Protein AF-A0A2M7MX00-F1 (afdb_monomer_lite)

Secondary structure (DSSP, 8-state):
-EEEEETTTTEEEEE-S-S---EEEEETTTEEEEE-SSSEEEEEESSTTTTT--S---TT--S-TT----TTHHHHHHHHTTSSS--

Foldseek 3Di:
DDWDADPVFRKIKDAPDDDDQPDWDDPPPFWIWGDDPPGTGMIIGGNCVVVVVPPDDPPPPPDPPVPPPDPVVVVVVVVVVVPPPDD

pLDDT: mean 75.55, std 19.39, range [37.72, 94.75]

Sequence (87 aa):
MKISYHETDDILRIELKMGKIVRDVSMNWNVTIGYTDSWVGEITILDARQAGLFPMVLEGCCIPCDYVPSRKATRDYLNQGEADADN

Radius of gyration: 20.09 Å; chains: 1; bounding box: 47×21×58 Å

Structure (mmCIF, N/CA/C/O backbone):
data_AF-A0A2M7MX00-F1
#
_entry.id   AF-A0A2M7MX00-F1
#
loop_
_atom_site.group_PDB
_atom_site.id
_atom_site.type_symbol
_atom_site.label_atom_id
_atom_site.label_alt_id
_atom_site.label_comp_id
_atom_site.label_asym_id
_atom_site.label_entity_id
_atom_site.label_seq_id
_atom_site.pdbx_PDB_ins_code
_atom_site.Cartn_x
_atom_site.Cartn_y
_atom_site.Cartn_z
_atom_site.occupancy
_atom_site.B_iso_or_equiv
_atom_site.auth_seq_id
_atom_site.auth_comp_id
_atom_site.auth_asym_id
_atom_site.auth_atom_id
_atom_site.pdbx_PDB_model_num
ATOM 1 N N . MET A 1 1 ? 12.517 -4.526 1.398 1.00 85.56 1 MET A N 1
ATOM 2 C CA . MET A 1 1 ? 11.098 -4.561 1.784 1.00 85.56 1 MET A CA 1
ATOM 3 C C . MET A 1 1 ? 10.930 -3.779 3.073 1.00 85.56 1 MET A C 1
ATOM 5 O O . MET A 1 1 ? 11.638 -4.070 4.031 1.00 85.56 1 MET A O 1
ATOM 9 N N . LYS A 1 2 ? 10.065 -2.767 3.074 1.00 90.00 2 LYS A N 1
ATOM 10 C CA . LYS A 1 2 ? 9.751 -1.920 4.226 1.00 90.00 2 LYS A CA 1
ATOM 11 C C . LYS A 1 2 ? 8.237 -1.783 4.314 1.00 90.00 2 LYS A C 1
ATOM 13 O O . LYS A 1 2 ? 7.590 -1.515 3.310 1.00 90.00 2 LYS A O 1
ATOM 18 N N . ILE A 1 3 ? 7.687 -1.983 5.503 1.00 91.56 3 ILE A N 1
ATOM 19 C CA . ILE A 1 3 ? 6.263 -1.800 5.774 1.00 91.56 3 ILE A CA 1
ATOM 20 C C . ILE A 1 3 ? 6.154 -0.645 6.761 1.00 91.56 3 ILE A C 1
ATOM 22 O O . ILE A 1 3 ? 6.816 -0.654 7.799 1.00 91.56 3 ILE A O 1
ATOM 26 N N . SER A 1 4 ? 5.367 0.364 6.415 1.00 91.75 4 SER A N 1
ATOM 27 C CA . SER A 1 4 ? 5.086 1.516 7.266 1.00 91.75 4 SER A CA 1
ATOM 28 C C . SER A 1 4 ? 3.587 1.715 7.354 1.00 91.75 4 SER A C 1
ATOM 30 O O . SER A 1 4 ? 2.905 1.754 6.332 1.00 91.75 4 SER A O 1
ATOM 32 N N . TYR A 1 5 ? 3.093 1.855 8.576 1.00 92.69 5 TYR A N 1
ATOM 33 C CA . TYR A 1 5 ? 1.695 2.126 8.854 1.00 92.69 5 TYR A CA 1
ATOM 34 C C . TYR A 1 5 ? 1.571 3.501 9.507 1.00 92.69 5 TYR A C 1
ATOM 36 O O . TYR A 1 5 ? 2.299 3.810 10.451 1.00 92.69 5 TYR A O 1
ATOM 44 N N . HIS A 1 6 ? 0.678 4.324 8.969 1.00 91.69 6 HIS A N 1
ATOM 45 C CA . HIS A 1 6 ? 0.361 5.651 9.473 1.00 91.69 6 HIS A CA 1
ATOM 46 C C . HIS A 1 6 ? -0.989 5.585 10.184 1.00 91.69 6 HIS A C 1
ATOM 48 O O . HIS A 1 6 ? -2.033 5.588 9.539 1.00 91.69 6 HIS A O 1
ATOM 54 N N . GLU A 1 7 ? -0.961 5.506 11.517 1.00 88.25 7 GLU A N 1
ATOM 55 C CA . GLU A 1 7 ? -2.162 5.254 12.327 1.00 88.25 7 GLU A CA 1
ATOM 56 C C . GLU A 1 7 ? -3.213 6.363 12.219 1.00 88.25 7 GLU A C 1
ATOM 58 O O . GLU A 1 7 ? -4.404 6.070 12.233 1.00 88.25 7 GLU A O 1
ATOM 63 N N . THR A 1 8 ? -2.776 7.621 12.099 1.00 90.69 8 THR A N 1
ATOM 64 C CA . THR A 1 8 ? -3.658 8.796 12.016 1.00 90.69 8 THR A CA 1
ATOM 65 C C . THR A 1 8 ? -4.595 8.733 10.816 1.00 90.69 8 THR A C 1
ATOM 67 O O . THR A 1 8 ? -5.754 9.118 10.926 1.00 90.69 8 THR A O 1
ATOM 70 N N . ASP A 1 9 ? -4.087 8.231 9.691 1.00 91.38 9 ASP A N 1
ATOM 71 C CA . ASP A 1 9 ? -4.785 8.240 8.407 1.00 91.38 9 ASP A CA 1
ATOM 72 C C . ASP A 1 9 ? -5.276 6.836 7.996 1.00 91.38 9 ASP A C 1
ATOM 74 O O . ASP A 1 9 ? -5.863 6.682 6.931 1.00 91.38 9 ASP A O 1
ATOM 78 N N . ASP A 1 10 ? -5.011 5.806 8.811 1.00 90.94 10 ASP A N 1
ATOM 79 C CA . ASP A 1 10 ? -5.243 4.385 8.494 1.00 90.94 10 ASP A CA 1
ATOM 80 C C . ASP A 1 10 ? -4.629 3.963 7.139 1.00 90.94 10 ASP A C 1
ATOM 82 O O . ASP A 1 10 ? -5.221 3.234 6.338 1.00 90.94 10 ASP A O 1
ATOM 86 N N . ILE A 1 11 ? -3.410 4.445 6.865 1.00 93.94 11 ILE A N 1
ATOM 87 C CA . ILE A 1 11 ? -2.697 4.167 5.612 1.00 93.94 11 ILE A CA 1
ATOM 88 C C . ILE A 1 11 ? -1.585 3.155 5.858 1.00 93.94 11 ILE A C 1
ATOM 90 O O . ILE A 1 11 ? -0.632 3.407 6.602 1.00 93.94 11 ILE A O 1
ATOM 94 N N . LEU A 1 12 ? -1.662 2.025 5.162 1.00 93.62 12 LEU A N 1
ATOM 95 C CA . LEU A 1 12 ? -0.613 1.018 5.117 1.00 93.62 12 LEU A CA 1
ATOM 96 C C . LEU A 1 12 ? 0.164 1.140 3.810 1.00 93.62 12 LEU A C 1
ATOM 98 O O . LEU A 1 12 ? -0.388 1.002 2.720 1.00 93.62 12 LEU A O 1
ATOM 102 N N . ARG A 1 13 ? 1.473 1.338 3.923 1.00 93.62 13 ARG A N 1
ATOM 103 C CA . ARG A 1 13 ? 2.382 1.413 2.783 1.00 93.62 13 ARG A CA 1
ATOM 104 C C . ARG A 1 13 ? 3.407 0.290 2.852 1.00 93.62 13 ARG A C 1
ATOM 106 O O . ARG A 1 13 ? 4.127 0.136 3.840 1.00 93.62 13 ARG A O 1
ATOM 113 N N . ILE A 1 14 ? 3.458 -0.506 1.792 1.00 93.00 14 ILE A N 1
ATOM 114 C CA . ILE A 1 14 ? 4.332 -1.666 1.641 1.00 93.00 14 ILE A CA 1
ATOM 115 C C . ILE A 1 14 ? 5.275 -1.378 0.477 1.00 93.00 14 ILE A C 1
ATOM 117 O O . ILE A 1 14 ? 4.901 -1.481 -0.687 1.00 93.00 14 ILE A O 1
ATOM 121 N N . GLU A 1 15 ? 6.518 -1.035 0.782 1.00 92.25 15 GLU A N 1
ATOM 122 C CA . GLU A 1 15 ? 7.580 -0.856 -0.205 1.00 92.25 15 GLU A CA 1
ATOM 123 C C . GLU A 1 15 ? 8.304 -2.196 -0.400 1.00 92.25 15 GLU A C 1
ATOM 125 O O . GLU A 1 15 ? 9.059 -2.654 0.465 1.00 92.25 15 GLU A O 1
ATOM 130 N N . LEU A 1 16 ? 8.093 -2.857 -1.537 1.00 89.44 16 LEU A N 1
ATOM 131 C CA . LEU A 1 16 ? 8.720 -4.145 -1.842 1.00 89.44 16 LEU A CA 1
ATOM 132 C C . LEU A 1 16 ? 10.143 -3.944 -2.373 1.00 89.44 16 LEU A C 1
ATOM 134 O O . LEU A 1 16 ? 11.095 -4.518 -1.825 1.00 89.44 16 LEU A O 1
ATOM 138 N N . LYS A 1 17 ? 10.295 -3.089 -3.394 1.00 83.75 17 LYS A N 1
ATOM 139 C CA . LYS A 1 17 ? 11.564 -2.823 -4.086 1.00 83.75 17 LYS A CA 1
ATOM 140 C C . LYS A 1 17 ? 11.754 -1.328 -4.327 1.00 83.75 17 LYS A C 1
ATOM 142 O O . LYS A 1 17 ? 10.870 -0.659 -4.846 1.00 83.75 17 LYS A O 1
ATOM 147 N N . MET A 1 18 ? 12.947 -0.823 -4.010 1.00 71.19 18 MET A N 1
ATOM 148 C CA . MET A 1 18 ? 13.309 0.564 -4.294 1.00 71.19 18 MET A CA 1
ATOM 149 C C . MET A 1 18 ? 13.672 0.718 -5.772 1.00 71.19 18 MET A C 1
ATOM 151 O O . MET A 1 18 ? 14.589 0.068 -6.275 1.00 71.19 18 MET A O 1
ATOM 155 N N . GLY A 1 19 ? 12.916 1.557 -6.468 1.00 78.88 19 GLY A N 1
ATOM 156 C CA . GLY A 1 19 ? 13.054 1.831 -7.891 1.00 78.88 19 GLY A CA 1
ATOM 157 C C . GLY A 1 19 ? 12.040 2.884 -8.323 1.00 78.88 19 GLY A C 1
ATOM 158 O O . GLY A 1 19 ? 11.152 3.255 -7.558 1.00 78.88 19 GLY A O 1
ATOM 159 N N . LYS A 1 20 ? 12.174 3.389 -9.549 1.00 85.56 20 LYS A N 1
ATOM 160 C CA . LYS A 1 20 ? 11.207 4.346 -10.087 1.00 85.56 20 LYS A CA 1
ATOM 161 C C . LYS A 1 20 ? 9.892 3.623 -10.385 1.00 85.56 20 LYS A C 1
ATOM 163 O O . LYS A 1 20 ? 9.886 2.655 -11.145 1.00 85.56 20 LYS A O 1
ATOM 168 N N . ILE A 1 21 ? 8.795 4.120 -9.822 1.00 89.75 21 ILE A N 1
ATOM 169 C CA . ILE A 1 21 ? 7.449 3.684 -10.195 1.00 89.75 21 ILE A CA 1
ATOM 170 C C . ILE A 1 21 ? 7.183 4.171 -11.621 1.00 89.75 21 ILE A C 1
ATOM 172 O O . ILE A 1 21 ? 7.281 5.364 -11.915 1.00 89.75 21 ILE A O 1
ATOM 176 N N . VAL A 1 22 ? 6.927 3.229 -12.527 1.00 93.19 22 VAL A N 1
ATOM 177 C CA . VAL A 1 22 ? 6.655 3.513 -13.947 1.00 93.19 22 VAL A CA 1
ATOM 178 C C . VAL A 1 22 ? 5.167 3.462 -14.259 1.00 93.19 22 VAL A C 1
ATOM 180 O O . VAL A 1 22 ? 4.725 4.027 -15.257 1.00 93.19 22 VAL A O 1
ATOM 183 N N . ARG A 1 23 ? 4.396 2.776 -13.415 1.00 91.12 23 ARG A N 1
ATOM 184 C CA . ARG A 1 23 ? 2.956 2.622 -13.557 1.00 91.12 23 ARG A CA 1
ATOM 185 C C . ARG A 1 23 ? 2.329 2.512 -12.184 1.00 91.12 23 ARG A C 1
ATOM 187 O O . ARG A 1 23 ? 2.853 1.811 -11.328 1.00 91.12 23 ARG A O 1
ATOM 194 N N . ASP A 1 24 ? 1.174 3.132 -12.046 1.00 92.19 24 ASP A N 1
ATOM 195 C CA . ASP A 1 24 ? 0.321 3.001 -10.883 1.00 92.19 24 ASP A CA 1
ATOM 196 C C . ASP A 1 24 ? -1.039 2.436 -11.321 1.00 92.19 24 ASP A C 1
ATOM 198 O O . ASP A 1 24 ? -1.551 2.798 -12.387 1.00 92.19 24 ASP A O 1
ATOM 202 N N . VAL A 1 25 ? -1.566 1.476 -10.563 1.00 93.62 25 VAL A N 1
ATOM 203 C CA . VAL A 1 25 ? -2.876 0.866 -10.796 1.00 93.62 25 VAL A CA 1
ATOM 204 C C . VAL A 1 25 ? -3.658 0.860 -9.493 1.00 93.62 25 VAL A C 1
ATOM 206 O O . VAL A 1 25 ? -3.306 0.151 -8.551 1.00 93.62 25 VAL A O 1
ATOM 209 N N . SER A 1 26 ? -4.776 1.579 -9.473 1.00 93.81 26 SER A N 1
ATOM 210 C CA . SER A 1 26 ? -5.744 1.501 -8.383 1.00 93.81 26 SER A CA 1
ATOM 211 C C . SER A 1 26 ? -6.625 0.265 -8.554 1.00 93.81 26 SER A C 1
ATOM 213 O O . SER A 1 26 ? -7.379 0.138 -9.522 1.00 93.81 26 SER A O 1
ATOM 215 N N . MET A 1 27 ? -6.516 -0.668 -7.615 1.00 86.38 27 MET A N 1
ATOM 216 C CA . MET A 1 27 ? -7.466 -1.757 -7.446 1.00 86.38 27 MET A CA 1
ATOM 217 C C . MET A 1 27 ? -8.533 -1.279 -6.460 1.00 86.38 27 MET A C 1
ATOM 219 O O . MET A 1 27 ? -8.288 -1.216 -5.262 1.00 86.38 27 MET A O 1
ATOM 223 N N . ASN A 1 28 ? -9.724 -0.949 -6.967 1.00 88.56 28 ASN A N 1
ATOM 224 C CA . ASN A 1 28 ? -10.786 -0.293 -6.193 1.00 88.56 28 ASN A CA 1
ATOM 225 C C . ASN A 1 28 ? -10.391 1.129 -5.726 1.00 88.56 28 ASN A C 1
ATOM 227 O O . ASN A 1 28 ? -9.450 1.723 -6.249 1.00 88.56 28 ASN A O 1
ATOM 231 N N . TRP A 1 29 ? -11.150 1.707 -4.791 1.00 88.00 29 TRP A N 1
ATOM 232 C CA . TRP A 1 29 ? -10.921 3.062 -4.284 1.00 88.00 29 TRP A CA 1
ATOM 233 C C . TRP A 1 29 ? -9.817 3.147 -3.217 1.00 88.00 29 TRP A C 1
ATOM 235 O O . TRP A 1 29 ? -9.290 4.229 -2.987 1.00 88.00 29 TRP A O 1
ATOM 245 N N . ASN A 1 30 ? -9.472 2.029 -2.570 1.00 90.69 30 ASN A N 1
ATOM 246 C CA . ASN A 1 30 ? -8.635 2.004 -1.370 1.00 90.69 30 ASN A CA 1
ATOM 247 C C . ASN A 1 30 ? -7.328 1.211 -1.505 1.00 90.69 30 ASN A C 1
ATOM 249 O O . ASN A 1 30 ? -6.570 1.151 -0.543 1.00 90.69 30 ASN A O 1
ATOM 253 N N . VAL A 1 31 ? -7.041 0.594 -2.655 1.00 93.81 31 VAL A N 1
ATOM 254 C CA . VAL A 1 31 ? -5.772 -0.115 -2.879 1.00 93.81 31 VAL A CA 1
ATOM 255 C C . VAL A 1 31 ? -5.116 0.397 -4.146 1.00 93.81 31 VAL A C 1
ATOM 257 O O . VAL A 1 31 ? -5.721 0.437 -5.213 1.00 93.81 31 VAL A O 1
ATOM 260 N N . THR A 1 32 ? -3.841 0.732 -4.036 1.00 94.75 32 THR A N 1
ATOM 261 C CA . THR A 1 32 ? -3.042 1.298 -5.114 1.00 94.75 32 THR A CA 1
ATOM 262 C C . THR A 1 32 ? -1.744 0.516 -5.228 1.00 94.75 32 THR A C 1
ATOM 264 O O . THR A 1 32 ? -1.029 0.346 -4.241 1.00 94.75 32 THR A O 1
ATOM 267 N N . ILE A 1 33 ? -1.446 0.002 -6.420 1.00 94.62 33 ILE A N 1
ATOM 268 C CA . ILE A 1 33 ? -0.257 -0.808 -6.690 1.00 94.62 33 ILE A CA 1
ATOM 269 C C . ILE A 1 33 ? 0.648 -0.057 -7.663 1.00 94.62 33 ILE A C 1
ATOM 271 O O . ILE A 1 33 ? 0.332 0.098 -8.845 1.00 94.62 33 ILE A O 1
ATOM 275 N N . GLY A 1 34 ? 1.811 0.348 -7.165 1.00 93.81 34 GLY A N 1
ATOM 276 C CA . GLY A 1 34 ? 2.896 0.912 -7.950 1.00 93.81 34 GLY A CA 1
ATOM 277 C C . GLY A 1 34 ? 3.793 -0.193 -8.500 1.00 93.81 34 GLY A C 1
ATOM 278 O O . GLY A 1 34 ? 4.412 -0.948 -7.748 1.00 93.81 34 GLY A O 1
ATOM 279 N N . TYR A 1 35 ? 3.914 -0.274 -9.819 1.00 93.50 35 TYR A N 1
ATOM 280 C CA . TYR A 1 35 ? 4.813 -1.190 -10.516 1.00 93.50 35 TYR A CA 1
ATOM 281 C C . TYR A 1 35 ? 6.101 -0.473 -10.930 1.00 93.50 35 TYR A C 1
ATOM 283 O O . TYR A 1 35 ? 6.086 0.669 -11.405 1.00 93.50 35 TYR A O 1
ATOM 291 N N . THR A 1 36 ? 7.228 -1.167 -10.791 1.00 91.56 36 THR A N 1
ATOM 292 C CA . THR A 1 36 ? 8.480 -0.818 -11.468 1.00 91.56 36 THR A CA 1
ATOM 293 C C . THR A 1 36 ? 8.499 -1.447 -12.865 1.00 91.56 36 THR A C 1
ATOM 295 O O . THR A 1 36 ? 7.534 -2.073 -13.294 1.00 91.56 36 THR A O 1
ATOM 298 N N . ASP A 1 37 ? 9.603 -1.286 -13.591 1.00 89.25 37 ASP A N 1
ATOM 299 C CA . ASP A 1 37 ? 9.805 -1.841 -14.938 1.00 89.25 37 ASP A CA 1
ATOM 300 C C . ASP A 1 37 ? 9.432 -3.331 -15.099 1.00 89.25 37 ASP A C 1
ATOM 302 O O . ASP A 1 37 ? 8.898 -3.721 -16.134 1.00 89.25 37 ASP A O 1
ATOM 306 N N . SER A 1 38 ? 9.696 -4.145 -14.076 1.00 86.50 38 SER A N 1
ATOM 307 C CA . SER A 1 38 ? 9.642 -5.607 -14.150 1.00 86.50 38 SER A CA 1
ATOM 308 C C . SER A 1 38 ? 8.913 -6.263 -12.972 1.00 86.50 38 SER A C 1
ATOM 310 O O . SER A 1 38 ? 8.644 -7.459 -13.022 1.00 86.50 38 SER A O 1
ATOM 312 N N . TRP A 1 39 ? 8.632 -5.527 -11.890 1.00 87.69 39 TRP A N 1
ATOM 313 C CA . TRP A 1 39 ? 8.129 -6.076 -10.621 1.00 87.69 39 TRP A CA 1
ATOM 314 C C . TRP A 1 39 ? 7.207 -5.081 -9.906 1.00 87.69 39 TRP A C 1
ATOM 316 O O . TRP A 1 39 ? 7.108 -3.921 -10.296 1.00 87.69 39 TRP A O 1
ATOM 326 N N . VAL A 1 40 ? 6.542 -5.516 -8.833 1.00 90.75 40 VAL A N 1
ATOM 327 C CA . VAL A 1 40 ? 5.790 -4.609 -7.953 1.00 90.75 40 VAL A CA 1
ATOM 328 C C . VAL A 1 40 ? 6.778 -3.795 -7.114 1.00 90.75 40 VAL A C 1
ATOM 330 O O . VAL A 1 40 ? 7.657 -4.358 -6.457 1.00 90.75 40 VAL A O 1
ATOM 333 N N . GLY A 1 41 ? 6.650 -2.472 -7.162 1.00 93.25 41 GLY A N 1
ATOM 334 C CA . GLY A 1 41 ? 7.479 -1.535 -6.409 1.00 93.25 41 GLY A CA 1
ATOM 335 C C . GLY A 1 41 ? 6.911 -1.265 -5.027 1.00 93.25 41 GLY A C 1
ATOM 336 O O . GLY A 1 41 ? 7.565 -1.554 -4.022 1.00 93.25 41 GLY A O 1
ATOM 337 N N . GLU A 1 42 ? 5.680 -0.760 -4.982 1.00 93.69 42 GLU A N 1
ATOM 338 C CA . GLU A 1 42 ? 4.986 -0.432 -3.740 1.00 93.69 42 GLU A CA 1
ATOM 339 C C . GLU A 1 42 ? 3.492 -0.753 -3.803 1.00 93.69 42 GLU A C 1
ATOM 341 O O . GLU A 1 42 ? 2.895 -0.831 -4.876 1.00 93.69 42 GLU A O 1
ATOM 346 N N . ILE A 1 43 ? 2.896 -0.954 -2.633 1.00 94.00 43 ILE A N 1
ATOM 347 C CA . ILE A 1 43 ? 1.457 -1.110 -2.451 1.00 94.00 43 ILE A CA 1
ATOM 348 C C . ILE A 1 43 ? 1.039 -0.125 -1.365 1.00 94.00 43 ILE A C 1
ATOM 350 O O . ILE A 1 43 ? 1.595 -0.140 -0.265 1.00 94.00 43 ILE A O 1
ATOM 354 N N . THR A 1 44 ? 0.055 0.706 -1.671 1.00 94.50 44 THR A N 1
ATOM 355 C CA . THR A 1 44 ? -0.549 1.658 -0.742 1.00 94.50 44 THR A CA 1
ATOM 356 C C . THR A 1 44 ? -1.995 1.251 -0.520 1.00 94.50 44 THR A C 1
ATOM 358 O O . THR A 1 44 ? -2.753 1.096 -1.475 1.00 94.50 44 THR A O 1
ATOM 361 N N . ILE A 1 45 ? -2.369 1.055 0.737 1.00 94.44 45 ILE A N 1
ATOM 362 C CA . ILE A 1 45 ? -3.715 0.682 1.157 1.00 94.44 45 ILE A CA 1
ATOM 363 C C . ILE A 1 45 ? -4.233 1.791 2.062 1.00 94.44 45 ILE A C 1
ATOM 365 O O . ILE A 1 45 ? -3.596 2.119 3.062 1.00 94.44 45 ILE A O 1
ATOM 369 N N . LEU A 1 46 ? -5.371 2.360 1.690 1.00 93.62 46 LEU A N 1
ATOM 370 C CA . LEU A 1 46 ? -6.145 3.294 2.497 1.00 93.62 46 LEU A CA 1
ATOM 371 C C . LEU A 1 46 ? -7.167 2.512 3.325 1.00 93.62 46 LEU A C 1
ATOM 373 O O . LEU A 1 46 ? -7.640 1.456 2.888 1.00 93.62 46 LEU A O 1
ATOM 377 N N . ASP A 1 47 ? -7.506 3.034 4.500 1.00 91.75 47 ASP A N 1
ATOM 378 C CA . ASP A 1 47 ? -8.438 2.405 5.439 1.00 91.75 47 ASP A CA 1
ATOM 379 C C . ASP A 1 47 ? -8.056 0.943 5.735 1.00 91.75 47 ASP A C 1
ATOM 381 O O . ASP A 1 47 ? -8.898 0.042 5.759 1.00 91.75 47 ASP A O 1
ATOM 385 N N . ALA A 1 48 ? -6.754 0.673 5.888 1.00 89.25 48 ALA A N 1
ATOM 386 C CA . ALA A 1 48 ? -6.213 -0.683 5.937 1.00 89.25 48 ALA A CA 1
ATOM 387 C C . ALA A 1 48 ? -6.769 -1.492 7.119 1.00 89.25 48 ALA A C 1
ATOM 389 O O . ALA A 1 48 ? -7.090 -2.677 6.967 1.00 89.25 48 ALA A O 1
ATOM 390 N N . ARG A 1 49 ? -6.915 -0.867 8.289 1.00 86.69 49 ARG A N 1
ATOM 391 C CA . ARG A 1 49 ? -7.501 -1.480 9.481 1.00 86.69 49 ARG A CA 1
ATOM 392 C C . ARG A 1 49 ? -9.012 -1.592 9.348 1.00 86.69 49 ARG A C 1
ATOM 394 O O . ARG A 1 49 ? -9.548 -2.667 9.619 1.00 86.69 49 ARG A O 1
ATOM 401 N N . GLN A 1 50 ? -9.696 -0.528 8.923 1.00 87.12 50 GLN A N 1
ATOM 402 C CA . GLN A 1 50 ? -11.156 -0.540 8.765 1.00 87.12 50 GLN A CA 1
ATOM 403 C C . GLN A 1 50 ? -11.618 -1.577 7.726 1.00 87.12 50 GLN A C 1
ATOM 405 O O . GLN A 1 50 ? -12.617 -2.263 7.942 1.00 87.12 50 GLN A O 1
ATOM 410 N N . ALA A 1 51 ? -10.877 -1.728 6.629 1.00 85.00 51 ALA A N 1
ATOM 411 C CA . ALA A 1 51 ? -11.148 -2.703 5.578 1.00 85.00 51 ALA A CA 1
ATOM 412 C C . ALA A 1 51 ? -10.701 -4.133 5.939 1.00 85.00 51 ALA A C 1
ATOM 414 O O . ALA A 1 51 ? -10.939 -5.055 5.159 1.00 85.00 51 ALA A O 1
ATOM 415 N N . GLY A 1 52 ? -10.039 -4.335 7.086 1.00 85.00 52 GLY A N 1
ATOM 416 C CA . GLY A 1 52 ? -9.516 -5.642 7.497 1.00 85.00 52 GLY A CA 1
ATOM 417 C C . GLY A 1 52 ? -8.352 -6.147 6.636 1.00 85.00 52 GLY A C 1
ATOM 418 O O . GLY A 1 52 ? -8.080 -7.343 6.608 1.00 85.00 52 GLY A O 1
ATOM 419 N N . LEU A 1 53 ? -7.667 -5.248 5.924 1.00 85.00 53 LEU A N 1
ATOM 420 C CA . LEU A 1 53 ? -6.50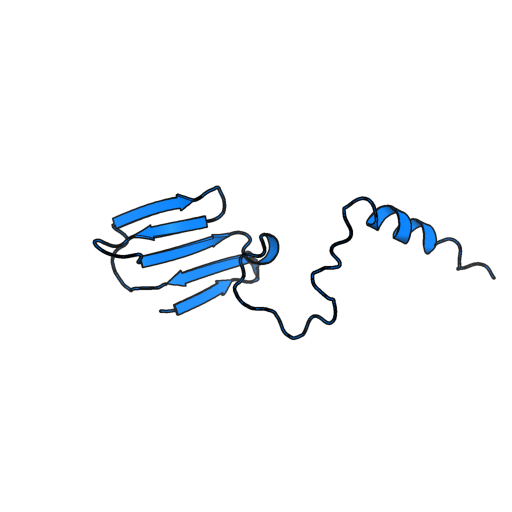5 -5.538 5.074 1.00 85.00 53 LEU A CA 1
ATOM 421 C C . LEU A 1 53 ? -5.171 -5.377 5.820 1.00 85.00 53 LEU A C 1
ATOM 423 O O . LEU A 1 53 ? -4.100 -5.517 5.229 1.00 85.00 53 LEU A O 1
ATOM 427 N N . PHE A 1 54 ? -5.222 -5.073 7.115 1.00 84.94 54 PHE A N 1
ATOM 428 C CA . PHE A 1 54 ? -4.047 -4.943 7.958 1.00 84.94 54 PHE A CA 1
ATOM 429 C C . PHE A 1 54 ? -3.461 -6.333 8.281 1.00 84.94 54 PHE A C 1
ATOM 431 O O . PHE A 1 54 ? -4.132 -7.145 8.916 1.00 84.94 54 PHE A O 1
ATOM 438 N N . PRO A 1 55 ? -2.212 -6.637 7.876 1.00 75.25 55 PRO A N 1
ATOM 439 C CA . PRO A 1 55 ? -1.659 -7.994 7.918 1.00 75.25 55 PRO A CA 1
ATOM 440 C C . PRO A 1 55 ? -1.193 -8.443 9.314 1.00 75.25 55 PRO A C 1
ATOM 442 O O . PRO A 1 55 ? -0.523 -9.467 9.432 1.00 75.25 55 PRO A O 1
ATOM 445 N N . MET A 1 56 ? -1.502 -7.685 10.369 1.00 75.25 56 MET A N 1
ATOM 446 C CA . MET A 1 56 ? -1.138 -8.019 11.744 1.00 75.25 56 MET A CA 1
ATOM 447 C C . MET A 1 56 ? -2.389 -8.113 12.608 1.00 75.25 56 MET A C 1
ATOM 449 O O . MET A 1 56 ? -3.222 -7.208 12.628 1.00 75.25 56 MET A O 1
ATOM 453 N N . VAL A 1 57 ? -2.482 -9.194 13.375 1.00 64.88 57 VAL A N 1
ATOM 454 C CA . VAL A 1 57 ? -3.407 -9.272 14.501 1.00 64.88 57 VAL A CA 1
ATOM 455 C C . VAL A 1 57 ? -2.752 -8.520 15.653 1.00 64.88 57 VAL A C 1
ATOM 457 O O . VAL A 1 57 ? -1.640 -8.851 16.060 1.00 64.88 57 VAL A O 1
ATOM 460 N N . LEU A 1 58 ? -3.413 -7.483 16.166 1.00 60.72 58 LEU A N 1
ATOM 461 C CA . LEU A 1 58 ? -2.983 -6.835 17.401 1.00 60.72 58 LEU A CA 1
ATOM 462 C C . LEU A 1 58 ? -3.287 -7.795 18.559 1.00 60.72 58 LEU A C 1
ATOM 464 O O . LEU A 1 58 ? -4.397 -7.786 19.097 1.00 60.72 58 LEU A O 1
ATOM 468 N N . GLU A 1 59 ? -2.321 -8.646 18.919 1.00 48.72 59 GLU A N 1
ATOM 469 C CA . GLU A 1 59 ? -2.378 -9.437 20.152 1.00 48.72 59 GLU A CA 1
ATOM 470 C C . GLU A 1 59 ? -2.372 -8.468 21.341 1.00 48.72 59 GLU A C 1
ATOM 472 O O . GLU A 1 59 ? -1.339 -7.952 21.761 1.00 48.72 59 GLU A O 1
ATOM 477 N N . GLY A 1 60 ? -3.572 -8.123 21.806 1.00 52.09 60 GLY A N 1
ATOM 478 C CA . GLY A 1 60 ? -3.787 -7.076 22.803 1.00 52.09 60 GLY A CA 1
ATOM 479 C C . GLY A 1 60 ? -5.190 -6.469 22.801 1.00 52.09 60 GLY A C 1
ATOM 480 O O . GLY A 1 60 ? -5.564 -5.833 23.783 1.00 52.09 60 GLY A O 1
ATOM 481 N N . CYS A 1 61 ? -6.011 -6.689 21.765 1.00 42.28 61 CYS A N 1
ATOM 482 C CA . CYS A 1 61 ? -7.453 -6.479 21.904 1.00 42.28 61 CYS A CA 1
ATOM 483 C C . CYS A 1 61 ? -8.103 -7.776 22.395 1.00 42.28 61 CYS A C 1
ATOM 485 O O . CYS A 1 61 ? -8.256 -8.735 21.644 1.00 42.28 61 CYS A O 1
ATOM 487 N N . CYS A 1 62 ? -8.489 -7.805 23.668 1.00 37.72 62 CYS A N 1
ATOM 488 C CA . CYS A 1 62 ? -9.212 -8.905 24.309 1.00 37.72 62 CYS A CA 1
ATOM 489 C C . CYS A 1 62 ? -10.678 -8.996 23.841 1.00 37.72 62 CYS A C 1
ATOM 491 O O . CYS A 1 62 ? -11.570 -9.218 24.659 1.00 37.72 62 CYS A O 1
ATOM 493 N N . ILE A 1 63 ? -10.956 -8.778 22.557 1.00 52.03 63 ILE A N 1
ATOM 494 C CA . ILE A 1 63 ? -12.284 -8.980 21.985 1.00 52.03 63 ILE A CA 1
ATOM 495 C C . ILE A 1 63 ? -12.097 -9.800 20.708 1.00 52.03 63 ILE A C 1
ATOM 497 O O . ILE A 1 63 ? -11.376 -9.354 19.814 1.00 52.03 63 ILE A O 1
ATOM 501 N N . PRO A 1 64 ? -12.694 -11.002 20.605 1.00 51.47 64 PRO A N 1
ATOM 502 C CA . PRO A 1 64 ? -12.644 -11.770 19.372 1.00 51.47 64 PRO A CA 1
ATOM 503 C C . PRO A 1 64 ? -13.251 -10.933 18.242 1.00 51.47 64 PRO A C 1
ATOM 505 O O . PRO A 1 64 ? -14.364 -10.420 18.372 1.00 51.47 64 PRO A O 1
ATOM 508 N N . CYS A 1 65 ? -12.522 -10.806 17.132 1.00 50.09 65 CYS A N 1
ATOM 509 C CA . CYS A 1 65 ? -12.929 -10.052 15.940 1.00 50.09 65 CYS A CA 1
ATOM 510 C C . CYS A 1 65 ? -14.212 -10.577 15.260 1.00 50.09 65 CYS A C 1
ATOM 512 O O . CYS A 1 65 ? -14.659 -9.993 14.279 1.00 50.09 65 CYS A O 1
ATOM 514 N N . ASP A 1 66 ? -14.850 -11.610 15.811 1.00 49.69 66 ASP A N 1
ATOM 515 C CA . ASP A 1 66 ? -16.184 -12.069 15.419 1.00 49.69 66 ASP A CA 1
ATOM 516 C C . ASP A 1 66 ? -17.312 -11.243 16.078 1.00 49.69 66 ASP A C 1
ATOM 518 O O . ASP A 1 66 ? -18.477 -11.355 15.695 1.00 49.69 66 ASP A O 1
ATOM 522 N N . TYR A 1 67 ? -16.992 -10.379 17.051 1.00 51.41 67 TYR A N 1
ATOM 523 C CA . TYR A 1 67 ? -17.948 -9.500 17.734 1.00 51.41 67 TYR A CA 1
ATOM 524 C C . TYR A 1 67 ? -17.981 -8.098 17.107 1.00 51.41 67 TYR A C 1
ATOM 526 O O . TYR A 1 67 ? -17.743 -7.087 17.768 1.00 51.41 67 TYR A O 1
ATOM 534 N N . VAL A 1 68 ? -18.294 -8.017 15.812 1.00 52.91 68 VAL A N 1
ATOM 535 C CA . VAL A 1 68 ? -18.816 -6.775 15.225 1.00 52.91 68 VAL A CA 1
ATOM 536 C C . VAL A 1 68 ? -20.338 -6.881 15.272 1.00 52.91 68 VAL A C 1
ATOM 538 O O . VAL A 1 68 ? -20.928 -7.498 14.380 1.00 52.91 68 VAL A O 1
ATOM 541 N N . PRO A 1 69 ? -21.018 -6.339 16.304 1.00 46.59 69 PRO A N 1
ATOM 542 C CA . PRO A 1 69 ? -22.468 -6.317 16.303 1.00 46.59 69 PRO A CA 1
ATOM 543 C C . PRO A 1 69 ? -22.920 -5.568 15.051 1.00 46.59 69 PRO A C 1
ATOM 545 O O . PRO A 1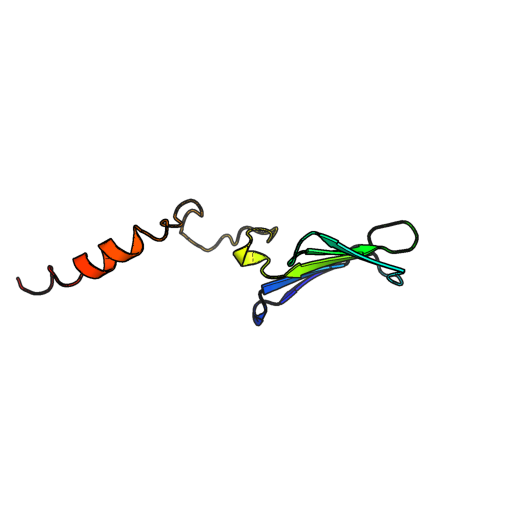 69 ? -22.616 -4.388 14.861 1.00 46.59 69 PRO A O 1
ATOM 548 N N . SER A 1 70 ? -23.632 -6.273 14.168 1.00 46.97 70 SER A N 1
ATOM 549 C CA . SER A 1 70 ? -24.323 -5.649 13.041 1.00 46.97 70 SER A CA 1
ATOM 550 C C . SER A 1 70 ? -25.087 -4.424 13.556 1.00 46.97 70 SER A C 1
ATOM 552 O O . SER A 1 70 ? -25.638 -4.468 14.655 1.00 46.97 70 SER A O 1
ATOM 554 N N . ARG A 1 71 ? -25.133 -3.334 12.779 1.00 50.34 71 ARG A N 1
ATOM 555 C CA . ARG A 1 71 ? -25.712 -2.021 13.148 1.00 50.34 71 ARG A CA 1
ATOM 556 C C . ARG A 1 71 ? -27.099 -2.036 13.825 1.00 50.34 71 ARG A C 1
ATOM 558 O O . ARG A 1 71 ? -27.532 -0.999 14.309 1.00 50.34 71 ARG A O 1
ATOM 565 N N . LYS A 1 72 ? -27.815 -3.165 13.838 1.00 46.44 72 LYS A N 1
ATOM 566 C CA . LYS A 1 72 ? -29.063 -3.339 14.590 1.00 46.44 72 LYS A CA 1
ATOM 567 C C . LYS A 1 72 ? -28.847 -3.572 16.090 1.00 46.44 72 LYS A C 1
ATOM 569 O O . LYS A 1 72 ? -29.626 -3.052 16.873 1.00 46.44 72 LYS A O 1
ATOM 574 N N . ALA A 1 73 ? -27.791 -4.276 16.495 1.00 49.22 73 ALA A N 1
ATOM 575 C CA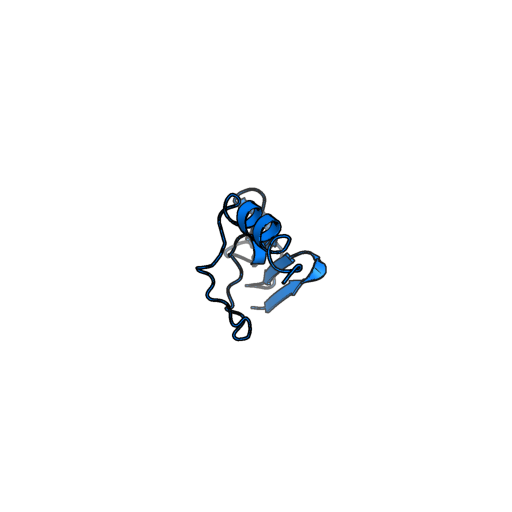 . ALA A 1 73 ? -27.589 -4.662 17.892 1.00 49.22 73 ALA A CA 1
ATOM 576 C C . AL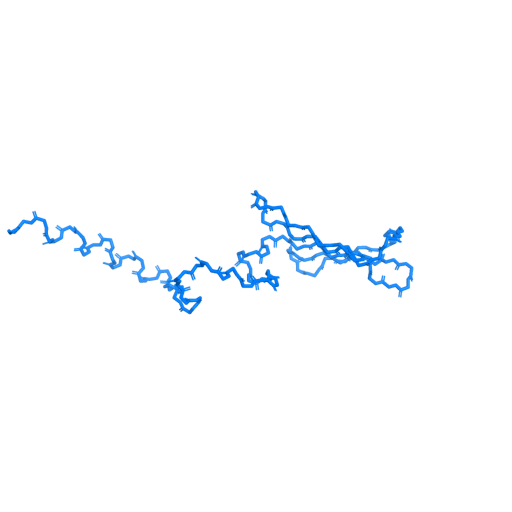A A 1 73 ? -27.169 -3.485 18.794 1.00 49.22 73 ALA A C 1
ATOM 578 O O . ALA A 1 73 ? -27.514 -3.461 19.967 1.00 49.22 73 ALA A O 1
ATOM 579 N N . THR A 1 74 ? -26.511 -2.449 18.264 1.00 53.28 74 THR A N 1
ATOM 580 C CA . THR A 1 74 ? -26.114 -1.262 19.048 1.00 53.28 74 THR A CA 1
ATOM 581 C C . THR A 1 74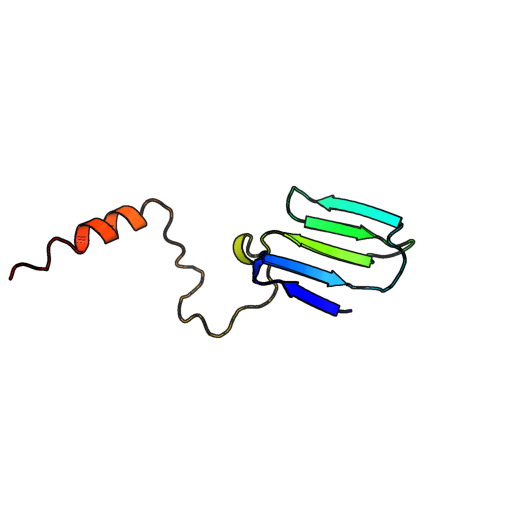 ? -27.285 -0.406 19.540 1.00 53.28 74 THR A C 1
ATOM 583 O O . THR A 1 74 ? -27.105 0.370 20.475 1.00 53.28 74 THR A O 1
ATOM 586 N N . ARG A 1 75 ? -28.485 -0.536 18.955 1.00 48.41 75 ARG A N 1
ATOM 587 C CA . ARG A 1 75 ? -29.676 0.201 19.409 1.00 48.41 75 ARG A CA 1
ATOM 588 C C . ARG A 1 75 ? -30.302 -0.417 20.661 1.00 48.41 75 ARG A C 1
ATOM 590 O O . ARG A 1 75 ? -30.851 0.322 21.469 1.00 48.41 75 ARG A O 1
ATOM 597 N N . ASP A 1 76 ? -30.179 -1.726 20.849 1.00 50.59 76 ASP A N 1
ATOM 598 C CA . ASP A 1 76 ? -30.834 -2.428 21.957 1.00 50.59 76 ASP A CA 1
ATOM 599 C C . ASP A 1 76 ? -30.054 -2.266 23.276 1.00 50.59 76 ASP A C 1
ATOM 601 O O . ASP A 1 76 ? -30.656 -2.060 24.325 1.00 50.59 76 ASP A O 1
ATOM 605 N N . TYR A 1 77 ? -28.717 -2.210 23.226 1.00 50.66 77 TYR A N 1
ATOM 606 C CA . TYR A 1 77 ? -27.879 -2.003 24.421 1.00 50.66 77 TYR A CA 1
ATOM 607 C C . TYR A 1 77 ? -27.994 -0.605 25.043 1.00 50.66 77 TYR A C 1
ATOM 609 O O . TYR A 1 77 ? -27.854 -0.468 26.255 1.00 50.66 77 TYR A O 1
ATOM 617 N N . LEU A 1 78 ? -28.263 0.435 24.246 1.00 54.97 78 LEU A N 1
ATOM 618 C CA . LEU A 1 78 ? -28.413 1.801 24.766 1.00 54.97 78 LEU A CA 1
ATOM 619 C C . LEU A 1 78 ? -29.722 1.996 25.543 1.00 54.97 78 LEU A C 1
ATOM 621 O O . LEU A 1 78 ? -29.757 2.807 26.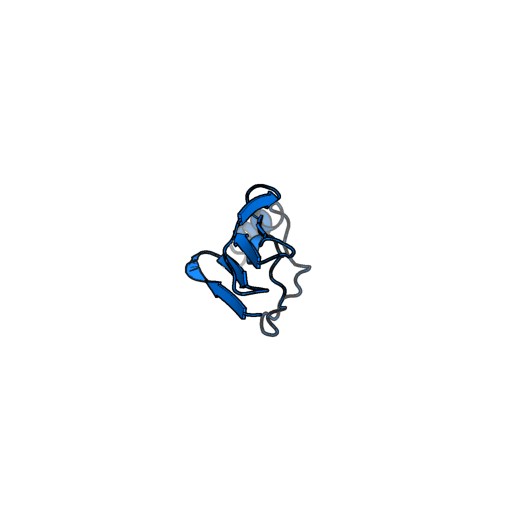457 1.00 54.97 78 LEU A O 1
ATOM 625 N N . ASN A 1 79 ? -30.770 1.233 25.220 1.00 52.28 79 ASN A N 1
ATOM 626 C CA . ASN A 1 79 ? -32.060 1.332 25.910 1.00 52.28 79 ASN A CA 1
ATOM 627 C C . ASN A 1 79 ? -32.146 0.439 27.159 1.00 52.28 79 ASN A C 1
ATOM 629 O O . ASN A 1 79 ? -33.054 0.610 27.965 1.00 52.28 79 ASN A O 1
ATOM 633 N N . GLN A 1 80 ? -31.221 -0.512 27.329 1.00 53.06 80 GLN A N 1
ATOM 634 C CA . GLN A 1 80 ? -31.201 -1.395 28.495 1.00 53.06 80 GLN A CA 1
ATOM 635 C C . GLN A 1 80 ? -30.573 -0.713 29.726 1.00 53.06 80 GLN A C 1
ATOM 637 O O . GLN A 1 80 ? -30.966 -1.007 30.843 1.00 53.06 80 GLN A O 1
ATOM 642 N N . GLY A 1 81 ? -29.653 0.241 29.534 1.00 49.75 81 GLY A N 1
ATOM 643 C CA . GLY A 1 81 ? -28.954 0.926 30.632 1.00 49.75 81 GLY A CA 1
ATOM 644 C C . GLY A 1 81 ? -29.755 2.005 31.375 1.00 49.75 81 GLY A C 1
ATOM 645 O O . GLY A 1 81 ? -29.271 2.515 32.380 1.00 49.75 81 GLY A O 1
ATOM 646 N N . GLU A 1 82 ? -30.955 2.367 30.911 1.00 49.31 82 GLU A N 1
ATOM 647 C CA . GLU A 1 82 ? -31.833 3.329 31.605 1.00 49.31 82 GLU A CA 1
ATOM 648 C C . GLU A 1 82 ? -32.879 2.656 32.512 1.00 49.31 82 GLU A C 1
ATOM 650 O O . GLU A 1 82 ? -33.509 3.341 33.314 1.00 49.31 82 GLU A O 1
ATOM 655 N N . ALA A 1 83 ? -33.060 1.331 32.435 1.00 50.06 83 ALA A N 1
ATOM 656 C CA . ALA A 1 83 ? -34.076 0.615 33.216 1.00 50.06 83 ALA A CA 1
ATOM 657 C C . ALA A 1 83 ? -33.581 0.113 34.589 1.00 50.06 83 ALA A C 1
ATOM 659 O O . ALA A 1 83 ? -34.392 -0.309 35.410 1.00 50.06 83 ALA A O 1
ATOM 660 N N . ASP A 1 84 ? -32.273 0.186 34.852 1.00 49.47 84 ASP A N 1
ATOM 661 C CA . ASP A 1 84 ? -31.639 -0.515 35.978 1.00 49.47 84 ASP A CA 1
ATOM 662 C C . ASP A 1 84 ? -31.184 0.435 37.109 1.00 49.47 84 ASP A C 1
ATOM 664 O O . ASP A 1 84 ? -30.576 -0.004 38.083 1.00 49.47 84 ASP A O 1
ATOM 668 N N . ALA A 1 85 ? -31.441 1.743 36.982 1.00 49.41 85 ALA A N 1
ATOM 669 C CA . ALA A 1 85 ? -30.959 2.776 37.909 1.00 49.41 85 ALA A CA 1
ATOM 670 C C . ALA A 1 85 ? -31.968 3.187 39.005 1.00 49.41 85 ALA A C 1
ATOM 672 O O . ALA A 1 85 ? -31.696 4.134 39.742 1.00 49.41 85 ALA A O 1
ATOM 673 N N . ASP A 1 86 ? -33.104 2.493 39.130 1.00 49.88 86 ASP A N 1
ATOM 674 C CA . ASP A 1 86 ? -34.122 2.755 40.161 1.00 49.88 86 ASP A CA 1
ATOM 675 C C . ASP A 1 86 ? -34.597 1.444 40.819 1.00 49.88 86 ASP A C 1
ATOM 677 O O . ASP A 1 86 ? -35.691 0.948 40.543 1.00 49.88 86 ASP A O 1
ATOM 681 N N . ASN A 1 87 ? -33.726 0.833 41.636 1.00 45.91 87 ASN A N 1
ATOM 682 C CA . ASN A 1 87 ? -34.108 -0.071 42.734 1.00 45.91 87 ASN A CA 1
ATOM 683 C C . ASN A 1 87 ? -32.991 -0.197 43.782 1.00 45.91 87 ASN A C 1
ATOM 685 O O . ASN A 1 87 ? -31.900 -0.699 43.424 1.00 45.91 87 ASN A O 1
#